Protein AF-A0A7K9PQE0-F1 (afdb_monomer_lite)

Structure (mmCIF, N/CA/C/O backbone):
data_AF-A0A7K9PQE0-F1
#
_entry.id   AF-A0A7K9PQE0-F1
#
loop_
_atom_site.group_PDB
_atom_site.id
_atom_site.type_symbol
_atom_site.label_atom_id
_atom_site.label_alt_id
_atom_site.label_comp_id
_atom_site.label_asym_id
_atom_site.label_entity_id
_atom_site.label_seq_id
_atom_site.pdbx_PDB_ins_code
_atom_site.Cartn_x
_atom_site.Cartn_y
_atom_site.Cartn_z
_atom_site.occupancy
_atom_site.B_iso_or_equiv
_atom_site.auth_seq_id
_atom_site.auth_comp_id
_atom_site.auth_asym_id
_atom_site.auth_atom_id
_atom_site.pdbx_PDB_model_num
ATOM 1 N N . TYR A 1 1 ? -12.146 5.318 6.064 1.00 83.44 1 TYR A N 1
ATOM 2 C CA . TYR A 1 1 ? -10.963 4.873 5.304 1.00 83.44 1 TYR A CA 1
ATOM 3 C C . TYR A 1 1 ? -10.364 6.039 4.543 1.00 83.44 1 TYR A C 1
ATOM 5 O O . TYR A 1 1 ? -11.112 6.808 3.947 1.00 83.44 1 TYR A O 1
ATOM 13 N N . ALA A 1 2 ? -9.042 6.178 4.575 1.00 91.94 2 ALA A N 1
ATOM 14 C CA . ALA A 1 2 ? -8.294 7.178 3.820 1.00 91.94 2 ALA A CA 1
ATOM 15 C C . ALA A 1 2 ? -7.513 6.509 2.684 1.00 91.94 2 ALA A C 1
ATOM 17 O O . ALA A 1 2 ? -6.966 5.424 2.865 1.00 91.94 2 ALA A O 1
ATOM 18 N N . ALA A 1 3 ? -7.440 7.159 1.522 1.00 92.38 3 ALA A N 1
ATOM 19 C CA . ALA A 1 3 ? -6.654 6.685 0.386 1.00 92.38 3 ALA A CA 1
ATOM 20 C C . ALA A 1 3 ? -5.415 7.567 0.197 1.00 92.38 3 ALA A C 1
ATOM 22 O O . ALA A 1 3 ? -5.529 8.774 -0.026 1.00 92.38 3 ALA A O 1
ATOM 23 N N . ARG A 1 4 ? -4.224 6.967 0.269 1.00 92.06 4 ARG A N 1
ATOM 24 C CA . ARG A 1 4 ? -2.946 7.639 0.002 1.00 92.06 4 ARG A CA 1
ATOM 25 C C . ARG A 1 4 ? -2.459 7.262 -1.392 1.00 92.06 4 ARG A C 1
ATOM 27 O O . ARG A 1 4 ? -2.127 6.105 -1.637 1.00 92.06 4 ARG A O 1
ATOM 34 N N . PHE A 1 5 ? -2.385 8.247 -2.283 1.00 89.56 5 PHE A N 1
ATOM 35 C CA . PHE A 1 5 ? -1.896 8.079 -3.652 1.00 89.56 5 PHE A CA 1
ATOM 36 C C . PHE A 1 5 ? -0.395 8.353 -3.711 1.00 89.56 5 PHE A C 1
ATOM 38 O O . PHE A 1 5 ? 0.058 9.463 -3.427 1.00 89.56 5 PHE A O 1
ATOM 45 N N . VAL A 1 6 ? 0.383 7.341 -4.083 1.00 89.19 6 VAL A N 1
ATOM 46 C CA . VAL A 1 6 ? 1.840 7.413 -4.159 1.00 89.19 6 VAL A CA 1
ATOM 47 C C . VAL A 1 6 ? 2.287 7.223 -5.600 1.00 89.19 6 VAL A C 1
ATOM 49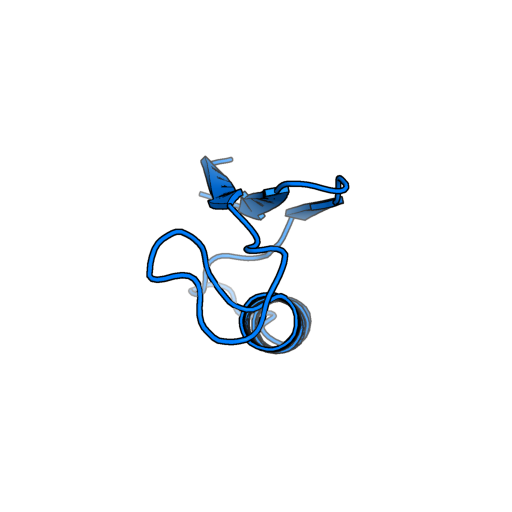 O O . VAL A 1 6 ? 2.219 6.124 -6.142 1.00 89.19 6 VAL A O 1
ATOM 52 N N . LYS A 1 7 ? 2.787 8.289 -6.230 1.00 87.50 7 LYS A N 1
ATOM 53 C CA . LYS A 1 7 ? 3.355 8.210 -7.582 1.00 87.50 7 LYS A CA 1
ATOM 54 C C . LYS A 1 7 ? 4.707 7.503 -7.546 1.00 87.50 7 LYS A C 1
ATOM 56 O O . LYS A 1 7 ? 5.618 7.954 -6.851 1.00 87.50 7 LYS A O 1
ATOM 61 N N . THR A 1 8 ? 4.847 6.434 -8.325 1.00 82.25 8 THR A N 1
ATOM 62 C CA . THR A 1 8 ? 6.104 5.693 -8.474 1.00 82.25 8 THR A CA 1
ATOM 63 C C . THR A 1 8 ? 6.853 6.183 -9.712 1.00 82.25 8 THR A C 1
ATOM 65 O O . THR A 1 8 ? 6.306 6.159 -10.817 1.00 82.25 8 THR A O 1
ATOM 68 N N . GLY A 1 9 ? 8.098 6.633 -9.541 1.00 72.38 9 GLY A N 1
ATOM 69 C CA . GLY A 1 9 ? 8.962 7.059 -10.649 1.00 72.38 9 GLY A CA 1
ATOM 70 C C . GLY A 1 9 ? 9.475 5.870 -11.475 1.00 72.38 9 GLY A C 1
ATOM 71 O O . GLY A 1 9 ? 9.614 4.766 -10.953 1.00 72.38 9 GLY A O 1
ATOM 72 N N . ARG A 1 10 ? 9.757 6.076 -12.773 1.00 65.12 10 ARG A N 1
ATOM 73 C CA . ARG A 1 10 ? 10.226 5.005 -13.685 1.00 65.12 10 ARG A CA 1
ATOM 74 C C . ARG A 1 10 ? 11.745 4.812 -13.734 1.00 65.12 10 ARG A C 1
ATOM 76 O O . ARG A 1 10 ? 12.178 3.801 -14.269 1.00 65.12 10 ARG A O 1
ATOM 83 N N . CYS A 1 11 ? 12.548 5.730 -13.199 1.00 54.69 11 CYS A N 1
ATOM 84 C CA . CYS A 1 11 ? 14.009 5.649 -13.282 1.00 54.69 11 CYS A CA 1
ATOM 85 C C . CYS A 1 11 ? 14.654 6.166 -11.993 1.00 54.69 11 CYS A C 1
ATOM 87 O O . CYS A 1 11 ? 14.223 7.197 -11.482 1.00 54.69 11 CYS A O 1
ATOM 89 N N . GLY A 1 12 ? 15.730 5.519 -11.529 1.00 56.41 12 GLY A N 1
ATOM 90 C CA . GLY A 1 12 ? 16.510 5.859 -10.321 1.00 56.41 12 GLY A CA 1
ATOM 91 C C . GLY A 1 12 ? 17.247 7.212 -10.342 1.00 56.41 12 GLY A C 1
ATOM 92 O O . GLY A 1 12 ? 18.290 7.363 -9.721 1.00 56.41 12 GLY A O 1
ATOM 93 N N . GLY A 1 13 ? 16.728 8.198 -11.079 1.00 54.69 13 GLY A N 1
ATOM 94 C CA . GLY A 1 13 ? 17.219 9.578 -11.140 1.00 54.69 13 GLY A CA 1
ATOM 95 C C . GLY A 1 13 ? 16.120 10.626 -11.372 1.00 54.69 13 GLY A C 1
ATOM 96 O O . GLY A 1 13 ? 16.414 11.820 -11.431 1.00 54.69 13 GLY A O 1
ATOM 97 N N . SER A 1 14 ? 14.847 10.228 -11.507 1.00 60.06 1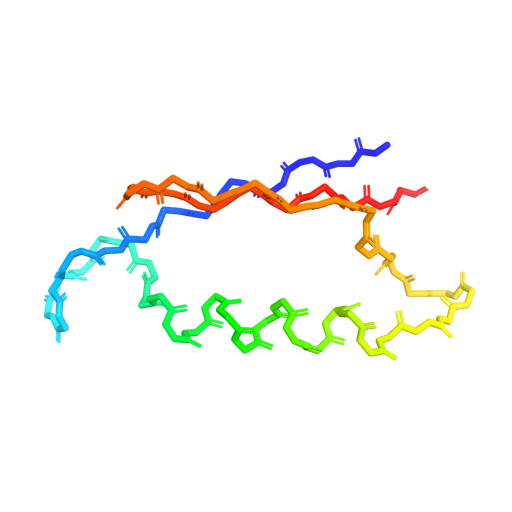4 SER A N 1
ATOM 98 C CA . SER A 1 14 ? 13.745 11.184 -11.643 1.00 60.06 14 SER A CA 1
ATOM 99 C C . SER A 1 14 ? 13.432 11.841 -10.297 1.00 60.06 14 SER A C 1
ATOM 101 O O . SER A 1 14 ? 13.008 11.165 -9.369 1.00 60.06 14 SER A O 1
ATOM 103 N N . ARG A 1 15 ? 13.554 13.173 -10.215 1.00 62.28 15 ARG A N 1
ATOM 104 C CA . ARG A 1 15 ? 13.175 13.990 -9.038 1.00 62.28 15 ARG A CA 1
ATOM 105 C C . ARG A 1 15 ? 11.669 13.979 -8.714 1.00 62.28 15 ARG A C 1
ATOM 107 O O . ARG A 1 15 ? 11.245 14.618 -7.757 1.00 62.28 15 ARG A O 1
ATOM 114 N N . LEU A 1 16 ? 10.858 13.314 -9.537 1.00 61.75 16 LEU A N 1
ATOM 115 C CA . LEU A 1 16 ? 9.400 13.293 -9.461 1.00 61.75 16 LEU A CA 1
ATOM 116 C C . LEU A 1 16 ? 8.921 11.847 -9.282 1.00 61.75 16 LEU A C 1
ATOM 118 O O . LEU A 1 16 ? 8.957 11.058 -10.226 1.00 61.75 16 LEU A O 1
ATOM 122 N N . GLY A 1 17 ? 8.452 11.526 -8.076 1.00 70.25 17 GLY A N 1
ATOM 123 C CA . GLY A 1 17 ? 7.941 10.205 -7.697 1.00 70.25 17 GLY A CA 1
ATOM 124 C C . GLY A 1 17 ? 8.875 9.448 -6.753 1.00 70.25 17 GLY A C 1
ATOM 125 O O . GLY A 1 17 ? 10.084 9.659 -6.757 1.00 70.25 17 GLY A O 1
ATOM 126 N N . LEU A 1 18 ? 8.298 8.576 -5.928 1.00 79.38 18 LEU A N 1
ATOM 127 C CA . LEU A 1 18 ? 9.060 7.707 -5.033 1.00 79.38 18 LEU A CA 1
ATOM 128 C C . LEU A 1 18 ? 9.587 6.493 -5.794 1.00 79.38 18 LEU A C 1
ATOM 130 O O . LEU A 1 18 ? 8.954 6.000 -6.735 1.00 79.38 18 LEU A O 1
ATOM 134 N N . GLU A 1 19 ? 10.743 5.990 -5.371 1.00 83.12 19 GLU A N 1
ATOM 135 C CA . GLU A 1 19 ? 11.218 4.699 -5.848 1.00 83.12 19 GLU A CA 1
ATOM 136 C C . 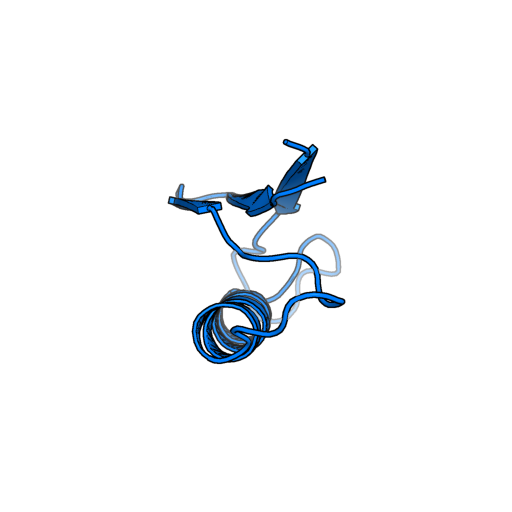GLU A 1 19 ? 10.268 3.601 -5.384 1.00 83.12 19 GLU A C 1
ATOM 138 O O . GLU A 1 19 ? 9.862 3.547 -4.219 1.00 83.12 19 GLU A O 1
ATOM 143 N N . ARG A 1 20 ? 9.945 2.680 -6.291 1.00 83.19 20 ARG A N 1
ATOM 144 C CA . ARG A 1 20 ? 9.032 1.574 -6.000 1.00 83.19 20 ARG A CA 1
ATOM 145 C C . ARG A 1 20 ? 9.483 0.749 -4.789 1.00 83.19 20 ARG A C 1
ATOM 147 O O . ARG A 1 20 ? 8.655 0.423 -3.947 1.00 83.19 20 ARG A O 1
ATOM 154 N N . ALA A 1 21 ? 10.789 0.520 -4.643 1.00 85.25 21 ALA A N 1
ATOM 155 C CA . ALA A 1 21 ? 11.360 -0.186 -3.495 1.00 85.25 21 ALA A CA 1
ATOM 156 C C . ALA A 1 21 ? 11.078 0.516 -2.153 1.00 85.25 21 ALA A C 1
ATOM 158 O O . ALA A 1 21 ? 10.927 -0.136 -1.122 1.00 85.25 21 ALA A O 1
ATOM 159 N N . GLN A 1 22 ? 10.995 1.849 -2.139 1.00 87.06 22 GLN A N 1
ATOM 160 C CA . GLN A 1 22 ? 10.669 2.599 -0.929 1.00 87.06 22 GLN A CA 1
ATOM 161 C C . GLN A 1 22 ? 9.191 2.446 -0.561 1.00 87.06 22 GLN A C 1
ATOM 163 O O . GLN A 1 22 ? 8.882 2.240 0.610 1.00 87.06 22 GLN A O 1
ATOM 168 N N . VAL A 1 23 ? 8.304 2.473 -1.559 1.00 88.19 23 VAL A N 1
ATOM 169 C CA . VAL A 1 23 ? 6.868 2.223 -1.362 1.00 88.19 23 VAL A CA 1
ATOM 170 C C . VAL A 1 23 ? 6.631 0.798 -0.861 1.00 88.19 23 VAL A C 1
ATOM 172 O O . VAL A 1 23 ? 5.891 0.595 0.095 1.00 88.19 23 VAL A O 1
ATOM 175 N N . GLU A 1 24 ? 7.306 -0.190 -1.449 1.00 88.81 24 GLU A N 1
ATOM 176 C CA . GLU A 1 24 ? 7.218 -1.593 -1.029 1.00 88.81 24 GLU A CA 1
ATOM 177 C C . GLU A 1 24 ? 7.694 -1.794 0.417 1.00 88.81 24 GLU A C 1
ATOM 179 O O . GLU A 1 24 ? 7.052 -2.525 1.172 1.00 88.81 24 GLU A O 1
ATOM 184 N N . ARG A 1 25 ? 8.754 -1.091 0.848 1.00 91.06 25 ARG A N 1
ATOM 185 C CA . ARG A 1 25 ? 9.182 -1.083 2.258 1.00 91.06 25 ARG A CA 1
ATOM 186 C C . ARG A 1 25 ? 8.118 -0.504 3.188 1.00 91.06 25 ARG A C 1
ATOM 188 O O . ARG A 1 25 ? 7.845 -1.094 4.229 1.00 91.06 25 ARG A O 1
ATOM 195 N N . GLU A 1 26 ? 7.512 0.623 2.822 1.00 89.06 26 GLU A N 1
ATOM 196 C CA . GLU A 1 26 ? 6.449 1.255 3.618 1.00 89.06 26 GLU A CA 1
ATOM 197 C C . GLU A 1 26 ? 5.251 0.305 3.786 1.00 89.06 26 GLU A C 1
ATOM 199 O O . GLU A 1 26 ? 4.763 0.083 4.895 1.00 89.06 26 GLU A O 1
ATOM 204 N N . VAL A 1 27 ? 4.833 -0.329 2.688 1.00 90.62 27 VAL A N 1
ATOM 205 C CA . VAL A 1 27 ? 3.755 -1.325 2.664 1.00 90.62 27 VAL A CA 1
ATOM 206 C C . VAL A 1 27 ? 4.095 -2.543 3.522 1.00 90.62 27 VAL A C 1
ATOM 208 O O . VAL A 1 27 ? 3.237 -3.021 4.263 1.00 90.62 27 VAL A O 1
ATOM 211 N N . ALA A 1 28 ? 5.329 -3.047 3.441 1.00 92.31 28 ALA A N 1
ATOM 212 C CA . ALA A 1 28 ? 5.766 -4.203 4.217 1.00 92.31 28 ALA A CA 1
ATOM 213 C C . ALA A 1 28 ? 5.691 -3.941 5.728 1.00 92.31 28 ALA A C 1
ATOM 215 O O . ALA A 1 28 ? 5.260 -4.820 6.474 1.00 92.31 28 ALA A O 1
ATOM 216 N N . ILE A 1 29 ? 6.052 -2.732 6.168 1.00 92.00 29 ILE A N 1
ATOM 217 C CA . ILE A 1 29 ? 5.939 -2.309 7.570 1.00 92.00 29 ILE A CA 1
ATOM 218 C C . ILE A 1 29 ? 4.463 -2.203 7.973 1.00 92.00 29 ILE A C 1
ATOM 220 O O . ILE A 1 29 ? 4.051 -2.797 8.968 1.00 92.00 29 ILE A O 1
ATOM 224 N N . LEU A 1 30 ? 3.642 -1.515 7.174 1.00 89.75 30 LEU A N 1
ATOM 225 C CA . LEU A 1 30 ? 2.212 -1.345 7.455 1.00 89.75 30 LEU A CA 1
ATOM 226 C C . LEU A 1 30 ? 1.440 -2.674 7.492 1.00 89.75 30 LEU A C 1
ATOM 228 O O . LEU A 1 30 ? 0.471 -2.794 8.234 1.00 89.75 30 LEU A O 1
ATOM 232 N N . ARG A 1 31 ? 1.869 -3.689 6.731 1.00 89.88 31 ARG A N 1
ATOM 233 C CA . ARG A 1 31 ? 1.295 -5.045 6.778 1.00 89.88 31 ARG A CA 1
ATOM 234 C C . ARG A 1 31 ? 1.612 -5.798 8.069 1.00 89.88 31 ARG A C 1
ATOM 236 O O . ARG A 1 31 ? 0.835 -6.669 8.449 1.00 89.88 31 ARG A O 1
ATOM 243 N N . GLN A 1 32 ? 2.741 -5.499 8.706 1.00 91.38 32 GLN A N 1
ATOM 244 C CA . GLN A 1 32 ? 3.178 -6.152 9.946 1.00 91.38 32 GLN A CA 1
ATOM 245 C C . GLN A 1 32 ? 2.616 -5.464 11.195 1.00 91.38 32 GLN A C 1
ATOM 247 O O . GLN A 1 32 ? 2.518 -6.080 12.254 1.00 91.38 32 GLN A O 1
ATOM 252 N N . LEU A 1 33 ? 2.224 -4.195 11.078 1.00 86.94 33 LEU A N 1
ATOM 253 C CA . LEU A 1 33 ? 1.642 -3.425 12.169 1.00 86.94 33 LEU A CA 1
ATOM 254 C C . LEU A 1 33 ? 0.162 -3.787 12.352 1.00 86.94 33 LEU A C 1
ATOM 256 O O . LEU A 1 33 ? -0.704 -3.340 11.605 1.00 86.94 33 LEU A O 1
ATOM 260 N N . ASN A 1 34 ? -0.125 -4.585 13.381 1.00 86.00 34 ASN A N 1
ATOM 261 C CA . ASN A 1 34 ? -1.482 -4.863 13.845 1.00 86.00 34 ASN A 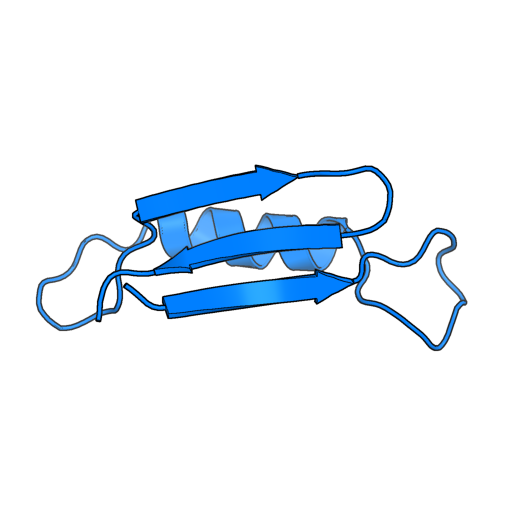CA 1
ATOM 262 C C . ASN A 1 34 ? -1.615 -4.431 15.308 1.00 86.00 34 ASN A C 1
ATOM 264 O O . ASN A 1 34 ? -1.350 -5.208 16.225 1.00 86.00 34 ASN A O 1
ATOM 268 N N . HIS A 1 35 ? -1.972 -3.167 15.518 1.00 90.38 35 HIS A N 1
ATOM 269 C CA . HIS A 1 35 ? -2.073 -2.574 16.845 1.00 90.38 35 HIS A CA 1
ATOM 270 C C . HIS A 1 35 ? -3.292 -1.645 16.912 1.00 90.38 35 HIS A C 1
ATOM 272 O O . HIS A 1 35 ? -3.495 -0.875 15.976 1.00 90.38 35 HIS A O 1
ATOM 278 N N . PRO A 1 36 ? -4.072 -1.651 18.010 1.00 87.81 36 PRO A N 1
ATOM 279 C CA . PRO A 1 36 ? -5.313 -0.875 18.119 1.00 87.81 36 PRO A CA 1
ATOM 280 C C . PRO A 1 36 ? -5.131 0.647 17.986 1.00 87.81 36 PRO A C 1
ATOM 282 O O . PRO A 1 36 ? -6.067 1.338 17.610 1.00 87.81 36 PRO A O 1
ATOM 285 N N . ASN A 1 37 ? -3.930 1.165 18.261 1.00 90.19 37 ASN A N 1
ATOM 286 C CA . ASN A 1 37 ? -3.616 2.602 18.181 1.00 90.19 37 ASN A CA 1
ATOM 287 C C . ASN A 1 37 ? -2.793 2.995 16.940 1.00 90.19 37 ASN A C 1
ATOM 289 O O . ASN A 1 37 ? -2.227 4.086 16.904 1.00 90.19 37 ASN A O 1
ATOM 293 N N . ILE A 1 38 ? -2.633 2.098 15.964 1.00 89.38 38 ILE A N 1
ATOM 294 C CA . ILE A 1 38 ? -1.873 2.367 14.737 1.00 89.38 38 ILE A CA 1
ATOM 295 C C . ILE A 1 38 ? -2.804 2.163 13.548 1.00 89.38 38 ILE A C 1
ATOM 297 O O . ILE A 1 38 ? -3.507 1.159 13.477 1.00 89.38 38 ILE A O 1
ATOM 301 N N . MET A 1 39 ? -2.779 3.103 12.601 1.00 89.25 39 MET A N 1
ATOM 302 C CA . MET A 1 39 ? -3.560 2.995 11.368 1.00 89.25 39 MET A CA 1
ATOM 303 C C . MET A 1 39 ? -3.210 1.703 10.626 1.00 89.25 39 MET A C 1
ATOM 305 O O . MET A 1 39 ? -2.047 1.456 10.293 1.00 89.25 39 MET A O 1
ATOM 309 N N . ARG A 1 40 ? -4.229 0.895 10.344 1.00 91.12 40 ARG A N 1
ATOM 310 C CA . ARG A 1 40 ? -4.078 -0.388 9.664 1.00 91.12 40 ARG A CA 1
ATOM 311 C C . ARG A 1 40 ? -4.204 -0.223 8.154 1.00 91.12 40 ARG A C 1
ATOM 313 O O . ARG A 1 40 ? -5.053 0.520 7.662 1.00 91.12 40 ARG A O 1
ATOM 320 N N . LEU A 1 41 ? -3.387 -0.962 7.404 1.00 92.25 41 LEU A N 1
ATOM 321 C CA . LEU A 1 41 ? -3.568 -1.107 5.961 1.00 92.25 41 LEU A CA 1
ATOM 322 C C . LEU A 1 41 ? -4.756 -2.036 5.679 1.00 92.25 41 LEU A C 1
ATOM 324 O O . LEU A 1 41 ? -4.689 -3.230 5.972 1.00 92.25 41 LEU A O 1
ATOM 328 N N . HIS A 1 42 ? -5.819 -1.479 5.100 1.00 91.50 42 HIS A N 1
ATOM 329 C CA . HIS A 1 42 ? -6.999 -2.219 4.657 1.00 91.50 42 HIS A CA 1
ATOM 330 C C . HIS A 1 42 ? -6.742 -2.887 3.304 1.00 91.50 42 HIS A C 1
ATOM 332 O O . HIS A 1 42 ? -6.838 -4.104 3.186 1.00 91.50 42 HIS A O 1
ATOM 338 N N . ASP A 1 43 ? -6.345 -2.097 2.302 1.00 92.12 43 ASP A N 1
ATOM 339 C CA . ASP A 1 43 ? -6.144 -2.556 0.926 1.00 92.12 43 ASP A CA 1
ATOM 340 C C . ASP A 1 43 ? -4.982 -1.85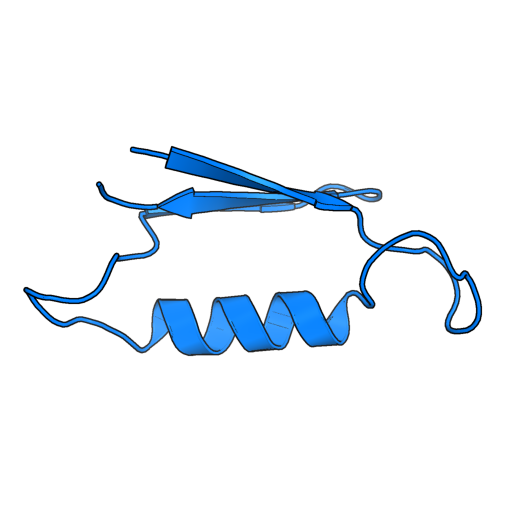3 0.229 1.00 92.12 43 ASP A C 1
ATOM 342 O O . ASP A 1 43 ? -4.531 -0.776 0.629 1.00 92.12 43 ASP A O 1
ATOM 346 N N . LEU A 1 44 ? -4.502 -2.478 -0.845 1.00 92.44 44 LEU A N 1
ATOM 347 C CA . LEU A 1 44 ? -3.446 -1.947 -1.694 1.00 92.44 44 LEU A CA 1
ATOM 348 C C . LEU A 1 44 ? -3.774 -2.178 -3.166 1.00 92.44 44 LEU A C 1
ATOM 350 O O . LEU A 1 44 ? -3.999 -3.310 -3.588 1.00 92.44 44 LEU A O 1
ATOM 354 N N . PHE A 1 45 ? -3.703 -1.110 -3.954 1.00 92.31 45 PHE A N 1
ATOM 355 C CA . PHE A 1 45 ? -3.830 -1.162 -5.406 1.00 92.31 45 PHE A CA 1
ATOM 356 C C . PHE A 1 45 ? -2.549 -0.637 -6.039 1.00 92.31 45 PHE A C 1
ATOM 358 O O . PHE A 1 45 ? -2.092 0.454 -5.712 1.00 92.31 45 PHE A O 1
ATOM 365 N N . ALA A 1 46 ? -1.958 -1.401 -6.951 1.00 88.81 46 ALA A N 1
ATOM 366 C CA . ALA A 1 46 ? -0.747 -1.000 -7.654 1.00 88.81 46 ALA A CA 1
ATOM 367 C C . ALA A 1 46 ? -1.010 -0.909 -9.158 1.00 88.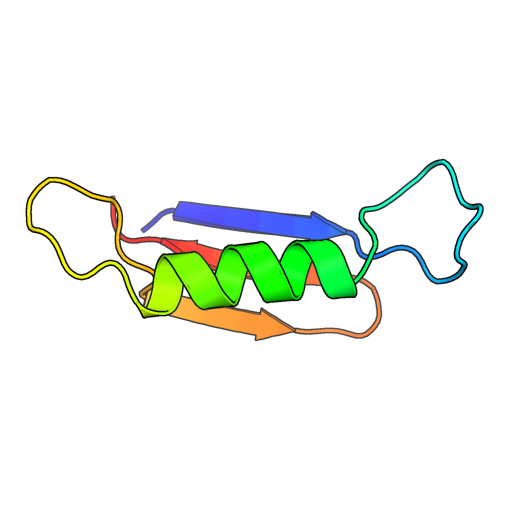81 46 ALA A C 1
ATOM 369 O O . ALA A 1 46 ? -1.564 -1.822 -9.767 1.00 88.81 46 ALA A O 1
ATOM 370 N N . SER A 1 47 ? -0.565 0.190 -9.756 1.00 87.56 47 SER A N 1
ATOM 371 C CA . SER A 1 47 ? -0.536 0.426 -11.195 1.00 87.56 47 SER A CA 1
ATOM 372 C C . SER A 1 47 ? 0.903 0.698 -11.648 1.00 87.56 47 SER A C 1
ATOM 374 O O . SER A 1 47 ? 1.830 0.782 -10.845 1.00 87.56 47 SER A O 1
ATOM 376 N N . ARG A 1 48 ? 1.126 0.844 -12.960 1.00 82.38 48 ARG A N 1
ATOM 377 C CA . ARG A 1 48 ? 2.466 1.122 -13.518 1.00 82.38 48 ARG A CA 1
ATOM 378 C C . ARG A 1 48 ? 3.044 2.475 -13.093 1.00 82.38 48 ARG A C 1
ATOM 380 O O . ARG A 1 48 ? 4.254 2.656 -13.193 1.00 82.38 48 ARG A O 1
ATOM 387 N N . ALA A 1 49 ? 2.201 3.432 -12.711 1.00 85.12 49 ALA A N 1
ATOM 388 C CA . ALA A 1 49 ? 2.613 4.804 -12.407 1.00 85.12 49 ALA A CA 1
ATOM 389 C C . ALA A 1 49 ? 2.378 5.208 -10.945 1.00 85.12 49 ALA A C 1
ATOM 391 O O . ALA A 1 49 ? 2.919 6.219 -10.498 1.00 85.12 49 ALA A O 1
ATOM 392 N N . GLU A 1 50 ? 1.573 4.448 -10.208 1.00 88.81 50 GLU A N 1
ATOM 393 C CA . GLU A 1 50 ? 1.177 4.801 -8.852 1.00 88.81 50 GLU A CA 1
ATOM 394 C C . GLU A 1 50 ? 0.752 3.584 -8.038 1.00 88.81 50 GLU A C 1
ATOM 396 O O . GLU A 1 50 ? 0.335 2.559 -8.577 1.00 88.81 50 GLU A O 1
ATOM 401 N N . VAL A 1 51 ? 0.847 3.735 -6.724 1.00 90.69 51 VAL A N 1
ATOM 402 C CA . VAL A 1 51 ? 0.367 2.795 -5.719 1.00 90.69 51 VAL A CA 1
ATOM 403 C C . VAL A 1 51 ? -0.605 3.543 -4.817 1.00 90.69 51 VAL A C 1
ATOM 405 O O . VAL A 1 51 ? -0.309 4.640 -4.348 1.00 90.69 51 VAL A O 1
ATOM 408 N N . VAL A 1 52 ? -1.766 2.952 -4.575 1.00 93.00 52 VAL A N 1
ATOM 409 C CA . VAL A 1 52 ? -2.810 3.484 -3.705 1.00 93.00 52 VAL A CA 1
ATOM 410 C C . VAL A 1 52 ? -2.893 2.606 -2.465 1.00 93.00 52 VAL A C 1
ATOM 412 O O . VAL A 1 52 ? -3.115 1.399 -2.569 1.00 93.00 52 VAL A O 1
ATOM 415 N N . LEU A 1 53 ? -2.706 3.215 -1.294 1.00 92.75 53 LEU A N 1
ATOM 416 C CA . LEU A 1 53 ? -2.839 2.554 0.001 1.00 92.75 53 LEU A CA 1
ATOM 417 C C . LEU A 1 53 ? -4.165 2.974 0.635 1.00 92.75 53 LEU A C 1
ATOM 419 O O . LEU A 1 53 ? -4.400 4.169 0.822 1.00 92.75 53 LEU A O 1
ATOM 423 N N . VAL A 1 54 ? -5.012 2.005 0.974 1.00 93.81 54 VAL A N 1
ATOM 424 C CA . VAL A 1 54 ? -6.268 2.226 1.698 1.00 93.81 54 VAL A CA 1
ATOM 425 C C . VAL A 1 54 ? -6.019 1.953 3.175 1.00 93.81 54 VAL A C 1
ATOM 427 O O . VAL A 1 54 ? -5.670 0.836 3.553 1.00 93.81 54 VAL A O 1
ATOM 430 N N . LEU A 1 55 ? -6.182 2.975 4.007 1.00 92.38 55 LEU A N 1
ATOM 431 C CA . LEU A 1 55 ? -5.907 2.954 5.441 1.00 92.38 55 LEU A CA 1
ATOM 432 C C . LEU A 1 55 ? -7.210 3.071 6.239 1.00 92.38 55 LEU A C 1
ATOM 434 O O . LEU A 1 55 ? -8.134 3.791 5.843 1.00 92.38 55 LEU A O 1
ATOM 438 N N . GLU A 1 56 ? -7.285 2.365 7.362 1.00 88.94 56 GLU A N 1
ATOM 439 C CA . GLU A 1 56 ? -8.343 2.518 8.366 1.00 88.94 56 GLU A CA 1
ATOM 440 C C . GLU A 1 56 ? -8.164 3.850 9.119 1.00 88.94 56 GLU A C 1
ATOM 442 O O . GLU A 1 56 ? -7.026 4.244 9.384 1.00 88.94 56 GLU A O 1
ATOM 447 N N . LEU A 1 57 ? -9.270 4.574 9.354 1.00 75.31 57 LEU A N 1
ATOM 448 C CA . LEU A 1 57 ? -9.277 5.916 9.958 1.00 75.31 57 LEU A CA 1
ATOM 449 C C . LEU A 1 57 ? -9.664 5.825 11.433 1.00 75.31 57 LEU A C 1
ATOM 451 O O . LEU A 1 57 ? -10.684 5.147 11.684 1.00 75.31 57 LEU A O 1
#

InterPro domains:
  IPR000719 Protein kinase domain [PS50011] (1-57)
  IPR011009 Protein kinase-like domain superfamily [SSF56112] (17-57)

pLDDT: mean 84.53, std 10.66, range [54.69, 93.81]

Radius of gyration: 12.14 Å; chains: 1; bounding box: 28×20×32 Å

Foldseek 3Di:
DDKDKFFDDDDPPDPPGDHPVVVVVVVVVLCVDDDPPDWHFPDWDDDPTIIITDTDD

Sequence (57 aa):
YAARFVKTGRCGGSRLGLERAQVEREVAILRQLNHPNIMRLHDLFASRAEVVLVLEL

Organism: NCBI:txid449367

Secondary structure (DSSP, 8-state):
-EEEEEEBPSSTT-SSSB-HHHHHHHHHHHHH---TTS--EEEEEE-SSEEEEEE--